Protein AF-A0A9D7D675-F1 (afdb_monomer_lite)

pLDDT: mean 83.39, std 12.13, range [40.56, 95.25]

Structure (mmCIF, N/CA/C/O backbone):
data_AF-A0A9D7D675-F1
#
_entry.id   AF-A0A9D7D675-F1
#
loop_
_atom_site.group_PDB
_atom_site.id
_atom_site.type_symbol
_atom_site.label_atom_id
_atom_site.label_alt_id
_atom_site.label_comp_id
_atom_site.label_asym_id
_atom_site.label_entity_id
_atom_site.label_seq_id
_atom_site.pdbx_PDB_ins_code
_atom_site.Cartn_x
_atom_site.Cartn_y
_atom_site.Cartn_z
_atom_site.occupancy
_atom_site.B_iso_or_equiv
_atom_site.auth_seq_id
_atom_site.auth_comp_id
_atom_site.auth_asym_id
_atom_site.auth_atom_id
_atom_site.pdbx_PDB_model_num
ATOM 1 N N . MET A 1 1 ? -13.784 4.525 8.122 1.00 47.34 1 MET A N 1
ATOM 2 C CA . MET A 1 1 ? -12.833 4.127 7.061 1.00 47.34 1 MET A CA 1
ATOM 3 C C . MET A 1 1 ? -12.988 5.141 5.938 1.00 47.34 1 MET A C 1
ATOM 5 O O . MET A 1 1 ? -14.122 5.458 5.618 1.00 47.34 1 MET A O 1
ATOM 9 N N . ASN A 1 2 ? -11.917 5.749 5.424 1.00 40.56 2 ASN A N 1
ATOM 10 C CA . ASN A 1 2 ? -12.053 6.676 4.296 1.00 40.56 2 ASN A CA 1
ATOM 11 C C . ASN A 1 2 ? -12.348 5.845 3.039 1.00 40.56 2 ASN A C 1
ATOM 13 O O . ASN A 1 2 ? -11.460 5.149 2.549 1.00 40.56 2 ASN A O 1
ATOM 17 N N . GLU A 1 3 ? -13.587 5.908 2.558 1.00 42.75 3 GLU A N 1
ATOM 18 C CA . GLU A 1 3 ? -14.140 5.234 1.372 1.00 42.75 3 GLU A CA 1
ATOM 19 C C . GLU A 1 3 ? -13.530 5.754 0.054 1.00 42.75 3 GLU A C 1
ATOM 21 O O . GLU A 1 3 ? -14.228 6.024 -0.916 1.00 42.75 3 GLU A O 1
ATOM 26 N N . ARG A 1 4 ? -12.214 5.983 0.007 1.00 55.84 4 ARG A N 1
ATOM 27 C CA . ARG A 1 4 ? -11.511 6.491 -1.186 1.00 55.84 4 ARG A CA 1
ATOM 28 C C . ARG A 1 4 ? -10.241 5.715 -1.523 1.00 55.84 4 ARG A C 1
ATOM 30 O O . ARG A 1 4 ? -9.686 5.906 -2.603 1.00 55.84 4 ARG A O 1
ATOM 37 N N . THR A 1 5 ? -9.784 4.843 -0.623 1.00 65.38 5 THR A N 1
ATOM 38 C CA . THR A 1 5 ? -8.521 4.110 -0.758 1.00 65.38 5 THR A CA 1
ATOM 39 C C . THR A 1 5 ? -8.713 2.660 -0.323 1.00 65.38 5 THR A C 1
ATOM 41 O O . THR A 1 5 ? -9.024 2.410 0.836 1.00 65.38 5 THR A O 1
ATOM 44 N N . LEU A 1 6 ? -8.497 1.705 -1.231 1.00 75.69 6 LEU A N 1
ATOM 45 C CA . LEU A 1 6 ? -8.557 0.270 -0.923 1.00 75.69 6 LEU A CA 1
ATOM 46 C C . LEU A 1 6 ? -7.323 -0.217 -0.166 1.00 75.69 6 LEU A C 1
ATOM 48 O O . LEU A 1 6 ? -6.202 0.025 -0.619 1.00 75.69 6 LEU A O 1
ATOM 52 N N . TYR A 1 7 ? -7.532 -0.963 0.916 1.00 83.44 7 TYR A N 1
ATOM 53 C CA . TYR A 1 7 ? -6.487 -1.633 1.689 1.00 83.44 7 TYR A CA 1
ATOM 54 C C . TYR A 1 7 ? -6.686 -3.153 1.638 1.00 83.44 7 TYR A C 1
ATOM 56 O O . TYR A 1 7 ? -7.819 -3.622 1.587 1.00 83.44 7 TYR A O 1
ATOM 64 N N . ALA A 1 8 ? -5.591 -3.909 1.694 1.00 87.56 8 ALA A N 1
ATOM 65 C CA . ALA A 1 8 ? -5.616 -5.365 1.818 1.00 87.56 8 ALA A CA 1
ATOM 66 C C . ALA A 1 8 ? -5.350 -5.794 3.269 1.00 87.56 8 ALA A C 1
ATOM 68 O O . ALA A 1 8 ? -4.536 -5.144 3.930 1.00 87.56 8 ALA A O 1
ATOM 69 N N . PRO A 1 9 ? -5.985 -6.863 3.776 1.00 87.31 9 PRO A N 1
ATOM 70 C CA . PRO A 1 9 ? -5.642 -7.420 5.083 1.00 87.31 9 PRO A CA 1
ATOM 71 C C . PRO A 1 9 ? -4.181 -7.900 5.108 1.00 87.31 9 PRO A C 1
ATOM 73 O O . PRO A 1 9 ? -3.641 -8.298 4.076 1.00 87.31 9 PRO A O 1
ATOM 76 N N . LEU A 1 10 ? -3.531 -7.869 6.278 1.00 85.12 10 LEU A N 1
ATOM 77 C CA . LEU A 1 10 ? -2.151 -8.367 6.428 1.00 85.12 10 LEU A CA 1
ATOM 78 C C . LEU A 1 10 ? -2.050 -9.904 6.448 1.00 85.12 10 LEU A C 1
ATOM 80 O O . LEU A 1 10 ? -0.938 -10.425 6.433 1.00 85.12 10 LEU A O 1
ATOM 84 N N . GLY A 1 11 ? -3.179 -10.620 6.465 1.00 74.12 11 GLY A N 1
ATOM 85 C CA . GLY A 1 11 ? -3.219 -12.087 6.443 1.00 74.12 11 GLY A CA 1
ATOM 86 C C . GLY A 1 11 ? -2.852 -12.755 7.773 1.00 74.12 11 GLY A C 1
ATOM 87 O O . GLY A 1 11 ? -2.747 -13.976 7.824 1.00 74.12 11 GLY A O 1
ATOM 88 N N . ASP A 1 12 ? -2.659 -11.973 8.835 1.00 78.62 12 ASP A N 1
ATOM 89 C CA . ASP A 1 12 ? -2.590 -12.459 10.211 1.00 78.62 12 ASP A CA 1
ATOM 90 C C . ASP A 1 12 ? -3.981 -12.386 10.873 1.00 78.62 12 ASP A C 1
ATOM 92 O O . ASP A 1 12 ? -4.914 -11.799 10.325 1.00 78.62 12 ASP A O 1
ATOM 96 N N . ASP A 1 13 ? -4.126 -12.948 12.076 1.00 77.25 13 ASP A N 1
ATOM 97 C CA . ASP A 1 13 ? -5.372 -12.862 12.860 1.00 77.25 13 ASP A CA 1
ATOM 98 C C . ASP A 1 13 ? -5.670 -11.435 13.371 1.00 77.25 13 ASP A C 1
ATOM 100 O O . ASP A 1 13 ? -6.600 -11.220 14.151 1.00 77.25 13 ASP A O 1
ATOM 104 N N . SER A 1 14 ? -4.874 -10.433 12.975 1.00 76.00 14 SER A N 1
ATOM 105 C CA . SER A 1 14 ? -5.094 -9.051 13.376 1.00 76.00 14 SER A CA 1
ATOM 106 C C . SER A 1 14 ? -5.980 -8.331 12.357 1.00 76.00 14 SER A C 1
ATOM 108 O O . SER A 1 14 ? -5.829 -8.515 11.149 1.00 76.00 14 SER A O 1
ATOM 110 N N . PRO A 1 15 ? -6.869 -7.424 12.796 1.00 82.81 15 PRO A N 1
ATOM 111 C CA . PRO A 1 15 ? -7.711 -6.651 11.892 1.00 82.81 15 PRO A CA 1
ATOM 112 C C . PRO A 1 15 ? -6.916 -5.536 11.192 1.00 82.81 15 PRO A C 1
ATOM 114 O O . PRO A 1 15 ? -7.455 -4.467 10.933 1.00 82.81 15 PRO A O 1
ATOM 117 N N . ARG A 1 16 ? -5.622 -5.726 10.915 1.00 89.00 16 ARG A N 1
ATOM 118 C CA . ARG A 1 16 ? -4.782 -4.717 10.275 1.00 89.00 16 ARG A CA 1
ATOM 119 C C . ARG A 1 16 ? -4.920 -4.790 8.766 1.00 89.00 16 ARG A C 1
ATOM 121 O O . ARG A 1 16 ? -4.953 -5.866 8.169 1.00 89.00 16 ARG A O 1
ATOM 128 N N . TYR A 1 17 ? -4.885 -3.619 8.144 1.00 90.31 17 TYR A N 1
ATOM 129 C CA . TYR A 1 17 ? -4.941 -3.485 6.695 1.00 90.31 17 TYR A CA 1
ATOM 130 C C . TYR A 1 17 ? -3.798 -2.614 6.178 1.00 90.31 17 TYR A C 1
ATOM 132 O O . TYR A 1 17 ? -3.385 -1.656 6.836 1.00 90.31 17 TYR A O 1
ATOM 140 N N . ARG A 1 18 ? -3.291 -2.925 4.981 1.00 91.50 18 ARG A N 1
ATOM 141 C CA . ARG A 1 18 ? -2.148 -2.262 4.347 1.00 91.50 18 ARG A CA 1
ATOM 142 C C . ARG A 1 18 ? -2.441 -1.796 2.928 1.00 91.50 18 ARG A C 1
ATOM 144 O O . ARG A 1 18 ? -3.127 -2.453 2.146 1.00 91.50 18 ARG A O 1
ATOM 151 N N . ARG A 1 19 ? -1.826 -0.671 2.579 1.00 91.12 19 ARG A N 1
ATOM 152 C CA . ARG A 1 19 ? -1.711 -0.146 1.219 1.00 91.12 19 ARG A CA 1
ATOM 153 C C . ARG A 1 19 ? -0.276 0.294 0.975 1.00 91.12 19 ARG A C 1
ATOM 155 O O . ARG A 1 19 ? 0.261 1.063 1.766 1.00 91.12 19 ARG A O 1
ATOM 162 N N . VAL A 1 20 ? 0.299 -0.122 -0.146 1.00 91.19 20 VAL A N 1
ATOM 163 C CA . VAL A 1 20 ? 1.579 0.394 -0.643 1.00 91.19 20 VAL A CA 1
ATOM 164 C C . VAL A 1 20 ? 1.333 1.326 -1.835 1.00 91.19 20 VAL A C 1
ATOM 166 O O . VAL A 1 20 ? 0.555 1.002 -2.739 1.00 91.19 20 VAL A O 1
ATOM 169 N N . ILE A 1 21 ? 1.942 2.514 -1.818 1.00 89.88 21 ILE A N 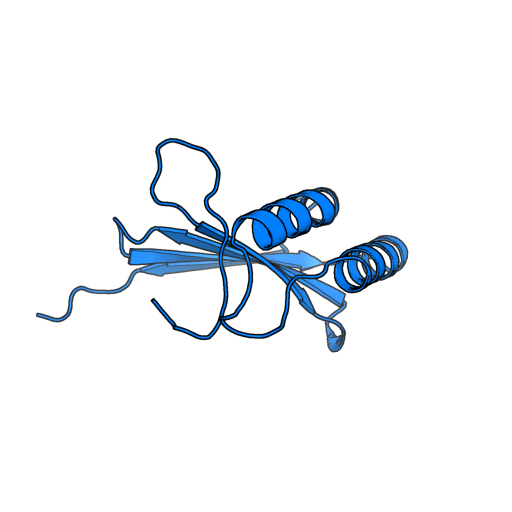1
ATOM 170 C CA . ILE A 1 21 ? 1.781 3.563 -2.836 1.00 89.88 21 ILE A CA 1
ATOM 171 C C . ILE A 1 21 ? 3.156 4.039 -3.297 1.00 89.88 21 ILE A C 1
ATOM 173 O O . ILE A 1 21 ? 3.962 4.464 -2.478 1.00 89.88 21 ILE A O 1
ATOM 177 N N . VAL A 1 22 ? 3.389 4.043 -4.608 1.00 89.44 22 VAL A N 1
ATOM 178 C CA . VAL A 1 22 ? 4.559 4.682 -5.224 1.00 89.44 22 VAL A CA 1
ATOM 179 C C . VAL A 1 22 ? 4.183 6.116 -5.603 1.00 89.44 22 VAL A C 1
ATOM 181 O O . VAL A 1 22 ? 3.195 6.335 -6.305 1.00 89.44 22 VAL A O 1
ATOM 184 N N . LEU A 1 23 ? 4.939 7.101 -5.118 1.00 87.06 23 LEU A N 1
ATOM 185 C CA . LEU A 1 23 ? 4.730 8.520 -5.404 1.00 87.06 23 LEU A CA 1
ATOM 186 C C . LEU A 1 23 ? 5.765 9.001 -6.424 1.00 87.06 23 LEU A C 1
ATOM 188 O O . LEU A 1 23 ? 6.949 9.131 -6.106 1.00 87.06 23 LEU A O 1
ATOM 192 N N . GLY A 1 24 ? 5.293 9.286 -7.642 1.00 82.19 24 GLY A N 1
ATOM 193 C CA . GLY A 1 24 ? 6.133 9.611 -8.797 1.00 82.19 24 GLY A CA 1
ATOM 194 C C . GLY A 1 24 ? 7.034 10.832 -8.603 1.00 82.19 24 GLY A C 1
ATOM 195 O O . GLY A 1 24 ? 8.244 10.746 -8.787 1.00 82.19 24 GLY A O 1
ATOM 196 N N . GLU A 1 25 ? 6.453 11.953 -8.177 1.00 80.38 25 GLU A N 1
ATOM 197 C CA . GLU A 1 25 ? 7.157 13.240 -8.050 1.00 80.38 25 GLU A CA 1
ATOM 198 C C . GLU A 1 25 ? 8.279 13.212 -7.006 1.00 80.38 25 GLU A C 1
ATOM 200 O O . GLU A 1 25 ? 9.319 13.839 -7.181 1.00 80.38 25 GLU A O 1
ATOM 205 N N . ALA A 1 26 ? 8.079 12.460 -5.923 1.00 83.25 26 ALA A N 1
ATOM 206 C CA . ALA A 1 26 ? 9.010 12.408 -4.803 1.00 83.25 26 ALA A CA 1
ATOM 207 C C . ALA A 1 26 ? 9.966 11.204 -4.857 1.00 83.25 26 ALA A C 1
ATOM 209 O O . ALA A 1 26 ? 10.869 11.134 -4.026 1.00 83.25 26 ALA A O 1
ATOM 210 N N . ARG A 1 27 ? 9.783 10.266 -5.804 1.00 90.88 27 ARG A N 1
ATOM 211 C CA . ARG A 1 27 ? 10.520 8.986 -5.884 1.00 90.88 27 ARG A CA 1
ATOM 212 C C . ARG A 1 27 ? 10.566 8.263 -4.537 1.00 90.88 27 ARG A C 1
ATOM 214 O O . ARG A 1 27 ? 11.616 7.852 -4.047 1.00 90.88 27 ARG A O 1
ATOM 221 N N . VAL A 1 28 ? 9.403 8.154 -3.908 1.00 92.00 28 VAL A N 1
ATOM 222 C CA . VAL A 1 28 ? 9.242 7.473 -2.621 1.00 92.00 28 VAL A CA 1
ATOM 223 C C . VAL A 1 28 ? 8.130 6.449 -2.702 1.00 92.00 28 VAL A C 1
ATOM 225 O O . VAL A 1 28 ? 7.212 6.562 -3.517 1.00 92.00 28 VAL A O 1
ATOM 228 N N . MET A 1 29 ? 8.191 5.486 -1.798 1.00 93.38 29 MET A N 1
ATOM 229 C CA . MET A 1 29 ? 7.123 4.546 -1.534 1.00 93.38 29 MET A CA 1
ATOM 230 C C . MET A 1 29 ? 6.567 4.772 -0.132 1.00 93.38 29 MET A C 1
ATOM 232 O O . MET A 1 29 ? 7.315 4.766 0.843 1.00 93.38 29 MET A O 1
ATOM 236 N N . ASP A 1 30 ? 5.254 4.948 -0.032 1.00 93.44 30 ASP A N 1
ATOM 237 C CA . ASP A 1 30 ? 4.543 5.014 1.239 1.00 93.44 30 ASP A CA 1
ATOM 238 C C . ASP A 1 30 ? 3.875 3.666 1.532 1.00 93.44 30 ASP A C 1
ATOM 240 O O . ASP A 1 30 ? 3.088 3.155 0.732 1.00 93.44 30 ASP A O 1
ATOM 244 N N . VAL A 1 31 ? 4.149 3.120 2.714 1.00 93.38 31 VAL A N 1
ATOM 245 C CA . VAL A 1 31 ? 3.429 1.985 3.295 1.00 93.38 31 VAL A CA 1
ATOM 246 C C . VAL A 1 31 ? 2.464 2.531 4.340 1.00 93.38 31 VAL A C 1
ATOM 248 O O . VAL A 1 31 ? 2.869 3.070 5.372 1.00 93.38 31 VAL A O 1
ATOM 251 N N . LEU A 1 32 ? 1.170 2.415 4.057 1.00 92.44 32 LEU A N 1
ATOM 252 C CA . LEU A 1 32 ? 0.086 2.828 4.941 1.00 92.44 32 LEU A CA 1
ATOM 253 C C . LEU A 1 32 ? -0.465 1.594 5.644 1.00 92.44 32 LEU A C 1
ATOM 255 O O . LEU A 1 32 ? -0.865 0.646 4.972 1.00 92.44 32 LEU A O 1
ATOM 259 N N . THR A 1 33 ? -0.512 1.611 6.972 1.00 92.19 33 THR A N 1
ATOM 260 C CA . THR A 1 33 ? -1.129 0.557 7.785 1.00 92.19 33 THR A CA 1
ATOM 261 C C . THR A 1 33 ? -2.206 1.169 8.671 1.00 92.19 33 THR A C 1
ATOM 263 O O . THR A 1 33 ? -1.973 2.210 9.282 1.00 92.19 33 THR A O 1
ATOM 266 N N . ILE A 1 34 ? -3.374 0.538 8.733 1.00 89.62 34 ILE A N 1
ATOM 267 C CA . ILE A 1 34 ? -4.463 0.912 9.635 1.00 89.62 34 ILE A CA 1
ATOM 268 C C . ILE A 1 34 ? -4.819 -0.270 10.530 1.00 89.62 34 ILE A C 1
ATOM 270 O O . ILE A 1 34 ? -4.941 -1.398 10.053 1.00 89.62 34 ILE A O 1
ATOM 274 N N . ASP A 1 35 ? -4.998 0.014 11.814 1.00 89.94 35 ASP A N 1
ATOM 275 C CA . ASP A 1 35 ? -5.593 -0.877 12.796 1.00 89.94 35 ASP A CA 1
ATOM 276 C C . ASP A 1 35 ? -6.919 -0.255 13.277 1.00 89.94 35 ASP A C 1
ATOM 278 O O . ASP A 1 35 ? -6.920 0.681 14.081 1.00 89.94 35 ASP A O 1
ATOM 282 N N . PRO A 1 36 ? -8.069 -0.737 12.783 1.00 85.81 36 PRO A N 1
ATOM 283 C CA . PRO A 1 36 ? -9.372 -0.227 13.173 1.00 85.81 36 PRO A CA 1
ATOM 284 C C . PRO A 1 36 ? -9.737 -0.589 14.616 1.00 85.81 36 PRO A C 1
ATOM 286 O O . PRO A 1 36 ? -10.609 0.069 15.174 1.00 85.81 36 PRO A O 1
ATOM 289 N N . SER A 1 37 ? -9.097 -1.593 15.229 1.00 87.00 37 SER A N 1
ATOM 290 C CA . SER A 1 37 ? -9.387 -1.971 16.617 1.00 87.00 37 SER A CA 1
ATO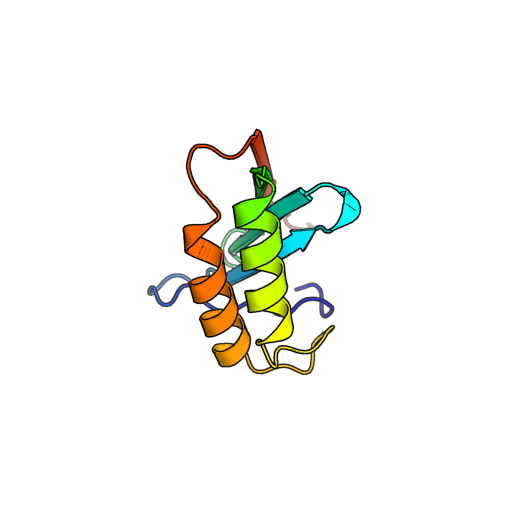M 291 C C . SER A 1 37 ? -8.843 -0.952 17.618 1.00 87.00 37 SER A C 1
ATOM 293 O O . SER A 1 37 ? -9.460 -0.706 18.651 1.00 87.00 37 SER A O 1
ATOM 295 N N . THR A 1 38 ? -7.718 -0.315 17.284 1.00 87.06 38 THR A N 1
ATOM 296 C CA . THR A 1 38 ? -7.060 0.703 18.116 1.00 87.06 38 THR A CA 1
ATOM 297 C C . THR A 1 38 ? -7.232 2.125 17.583 1.00 87.06 38 THR A C 1
ATOM 299 O O . THR A 1 38 ? -6.867 3.088 18.256 1.00 87.06 38 THR A O 1
ATOM 302 N N . GLY A 1 39 ? -7.759 2.275 16.364 1.00 87.19 39 GLY A N 1
ATOM 303 C CA . GLY A 1 39 ? -7.795 3.549 15.648 1.00 87.19 39 GLY A CA 1
ATOM 304 C C . GLY A 1 39 ? -6.409 4.037 15.217 1.00 87.19 39 GLY A C 1
ATOM 305 O O . GLY A 1 39 ? -6.265 5.213 14.877 1.00 87.19 39 GLY A O 1
ATOM 306 N N . GLU A 1 40 ? -5.386 3.176 15.256 1.00 90.50 40 GLU A N 1
ATOM 307 C CA . GLU A 1 40 ? -4.025 3.527 14.867 1.00 90.50 40 GLU A CA 1
ATOM 308 C C . GLU A 1 40 ? -3.882 3.559 13.345 1.00 90.50 40 GLU A C 1
ATOM 310 O O . GLU A 1 40 ? -4.255 2.633 12.622 1.00 90.50 40 GLU A O 1
ATOM 315 N N . PHE A 1 41 ? -3.282 4.634 12.855 1.00 91.25 41 PHE A N 1
ATOM 316 C CA . PHE A 1 41 ? -2.836 4.774 11.486 1.00 91.25 41 PHE A CA 1
ATOM 317 C C . PHE A 1 41 ? -1.331 5.035 11.468 1.00 91.25 41 PHE A C 1
ATOM 319 O O . PHE A 1 41 ? -0.809 5.913 12.162 1.00 91.25 41 PHE A O 1
ATOM 326 N N . ARG A 1 42 ? -0.628 4.289 10.618 1.00 93.62 42 ARG A N 1
ATOM 327 C CA . ARG A 1 42 ? 0.814 4.385 10.418 1.00 93.62 42 ARG A CA 1
ATOM 328 C C . ARG A 1 42 ? 1.131 4.656 8.954 1.00 93.62 42 ARG A C 1
ATOM 330 O O . ARG A 1 42 ? 0.648 3.950 8.072 1.00 93.62 42 ARG A O 1
ATOM 337 N N . ARG A 1 43 ? 1.992 5.643 8.699 1.00 93.69 43 ARG A N 1
ATOM 338 C CA . ARG A 1 43 ? 2.620 5.886 7.391 1.00 93.69 43 ARG A CA 1
ATOM 339 C C . ARG A 1 43 ? 4.129 5.766 7.520 1.00 93.69 43 ARG A C 1
ATOM 341 O O . ARG A 1 43 ? 4.736 6.510 8.288 1.00 93.69 43 ARG A O 1
ATOM 348 N N . GLU A 1 44 ? 4.719 4.895 6.717 1.00 95.25 44 GLU A N 1
ATOM 349 C CA . GLU A 1 44 ? 6.166 4.723 6.591 1.00 95.25 44 GLU A CA 1
ATOM 350 C C . GLU A 1 44 ? 6.593 5.097 5.175 1.00 95.25 44 GLU A C 1
ATOM 352 O O . GLU A 1 44 ? 6.017 4.598 4.213 1.00 95.25 44 GLU A O 1
ATOM 357 N N . ARG A 1 45 ? 7.569 5.999 5.053 1.00 94.69 45 ARG A N 1
ATOM 358 C CA . ARG A 1 45 ? 8.054 6.511 3.768 1.00 94.69 45 ARG A CA 1
ATOM 359 C C . ARG A 1 45 ? 9.462 6.020 3.478 1.00 94.69 45 ARG A C 1
ATOM 361 O O . ARG A 1 45 ? 10.392 6.330 4.225 1.00 94.69 45 ARG A O 1
ATOM 368 N N . TYR A 1 46 ? 9.620 5.355 2.344 1.00 94.31 46 TYR A N 1
ATOM 369 C CA . TYR A 1 46 ? 10.875 4.790 1.869 1.00 94.31 46 TYR A CA 1
ATOM 370 C C . TYR A 1 46 ? 11.352 5.549 0.628 1.00 94.31 46 TYR A C 1
ATOM 372 O O . TYR A 1 46 ? 10.576 5.718 -0.313 1.00 94.31 46 TYR A O 1
ATOM 380 N N . PRO A 1 47 ? 12.594 6.053 0.604 1.00 92.56 47 PRO A N 1
ATOM 381 C CA . PRO A 1 47 ? 13.187 6.576 -0.620 1.00 92.56 47 PRO A CA 1
ATOM 382 C C . PRO A 1 47 ? 13.407 5.438 -1.618 1.00 92.56 47 PRO A C 1
ATOM 384 O O . PRO A 1 47 ? 13.837 4.357 -1.229 1.00 92.56 47 PRO A O 1
ATOM 387 N N . LEU A 1 48 ? 13.172 5.701 -2.898 1.00 91.44 48 LEU A N 1
ATOM 388 C CA . LEU A 1 48 ? 13.522 4.782 -3.973 1.00 91.44 48 LEU A CA 1
ATOM 389 C C . LEU A 1 48 ? 14.716 5.350 -4.738 1.00 91.44 48 LEU A C 1
ATOM 391 O O . LEU A 1 48 ? 14.753 6.542 -5.060 1.00 91.44 48 LEU A O 1
ATOM 395 N N . ASN A 1 49 ? 15.704 4.504 -5.026 1.00 91.56 49 ASN A N 1
ATOM 396 C CA . ASN A 1 49 ? 16.694 4.839 -6.047 1.00 91.56 49 ASN A CA 1
ATOM 397 C C . ASN A 1 49 ? 16.042 4.743 -7.442 1.00 91.56 49 ASN A C 1
ATOM 399 O O . ASN A 1 49 ? 14.878 4.371 -7.579 1.00 91.56 49 ASN A O 1
ATOM 403 N N . GLU A 1 50 ? 16.772 5.114 -8.489 1.00 91.44 50 GLU A N 1
ATOM 404 C CA . GLU A 1 50 ? 16.227 5.142 -9.850 1.00 91.44 50 GLU A CA 1
ATOM 405 C C . GLU A 1 50 ? 15.773 3.765 -10.357 1.00 91.44 50 GLU A C 1
ATOM 407 O O . GLU A 1 50 ? 14.690 3.658 -10.932 1.00 91.44 50 GLU A O 1
ATOM 412 N N . ALA A 1 51 ? 16.558 2.716 -10.093 1.00 91.88 51 ALA A N 1
ATOM 413 C CA . ALA A 1 51 ? 16.245 1.353 -10.518 1.00 91.88 51 ALA A CA 1
ATOM 414 C C . ALA A 1 51 ? 15.000 0.810 -9.799 1.00 91.88 51 ALA A C 1
ATOM 416 O O . ALA A 1 51 ? 14.070 0.329 -10.447 1.00 91.88 51 ALA A O 1
ATOM 417 N N . ASP A 1 52 ? 14.943 0.967 -8.476 1.00 93.06 52 ASP A N 1
ATOM 418 C CA . ASP A 1 52 ? 13.804 0.548 -7.657 1.00 93.06 52 ASP A CA 1
ATOM 419 C C . ASP A 1 52 ? 12.550 1.350 -8.004 1.00 93.06 52 ASP A C 1
ATOM 421 O O . ASP A 1 52 ? 11.450 0.808 -8.041 1.00 93.06 52 ASP A O 1
ATOM 425 N N . PHE A 1 53 ? 12.698 2.639 -8.317 1.00 92.75 53 PHE A N 1
ATOM 426 C CA . PHE A 1 53 ? 11.586 3.471 -8.760 1.00 92.75 53 PHE A CA 1
ATOM 427 C C . PHE A 1 53 ? 11.014 3.002 -10.101 1.00 92.75 53 PHE A C 1
ATOM 429 O O . PHE A 1 53 ? 9.793 2.921 -10.247 1.00 92.75 53 PHE A O 1
ATOM 436 N N . ALA A 1 54 ? 11.864 2.674 -11.075 1.00 92.56 54 ALA A N 1
ATOM 437 C CA . ALA A 1 54 ? 11.415 2.137 -12.356 1.00 92.56 54 ALA A CA 1
ATOM 438 C C . ALA A 1 54 ? 10.697 0.788 -12.175 1.00 92.56 54 ALA A C 1
ATOM 440 O O . ALA A 1 54 ? 9.579 0.616 -12.664 1.00 92.56 54 ALA A O 1
ATOM 441 N N . ALA A 1 55 ? 11.288 -0.127 -11.403 1.00 92.88 55 ALA A N 1
ATOM 442 C CA . ALA A 1 55 ? 10.710 -1.439 -11.121 1.00 92.88 55 ALA A CA 1
ATOM 443 C C . ALA A 1 55 ? 9.373 -1.342 -10.363 1.00 92.88 55 ALA A C 1
ATOM 445 O O . ALA A 1 55 ? 8.403 -2.011 -10.719 1.00 92.88 55 ALA A O 1
ATOM 446 N N . ALA A 1 56 ? 9.279 -0.456 -9.368 1.00 91.25 56 ALA A N 1
ATOM 447 C CA . ALA A 1 56 ? 8.053 -0.239 -8.609 1.00 91.25 56 ALA A CA 1
ATOM 448 C C . ALA A 1 56 ? 6.929 0.357 -9.475 1.00 91.25 56 ALA A C 1
ATOM 450 O O . ALA A 1 56 ? 5.772 -0.036 -9.334 1.00 91.25 56 ALA A O 1
ATOM 451 N N . ASN A 1 57 ? 7.242 1.270 -10.403 1.00 90.12 57 ASN A N 1
ATOM 452 C CA . ASN A 1 57 ? 6.246 1.780 -11.351 1.00 90.12 57 ASN A CA 1
ATOM 453 C C . ASN A 1 57 ? 5.777 0.705 -12.334 1.00 90.12 57 ASN A C 1
ATOM 455 O O . ASN A 1 57 ? 4.584 0.656 -12.628 1.00 90.12 57 ASN A O 1
ATOM 459 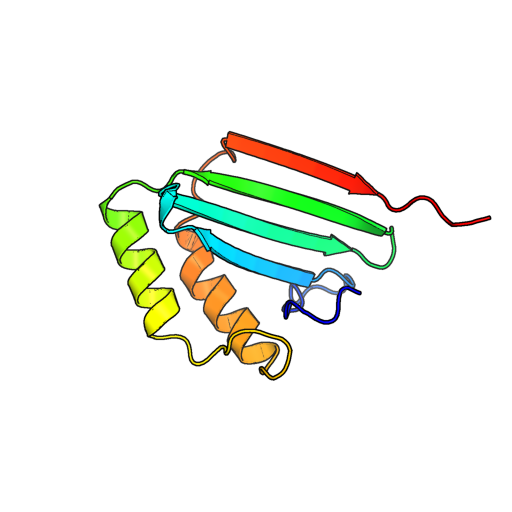N N . GLN A 1 58 ? 6.675 -0.169 -12.798 1.00 89.75 58 GLN A N 1
ATOM 460 C CA . GLN A 1 58 ? 6.291 -1.301 -13.641 1.00 89.75 58 GLN A CA 1
ATOM 461 C C . GLN A 1 58 ? 5.326 -2.234 -12.895 1.00 89.75 58 GLN A C 1
ATOM 463 O O . GLN A 1 58 ? 4.249 -2.527 -13.402 1.00 89.75 58 GLN A O 1
ATOM 468 N N . ALA A 1 59 ? 5.629 -2.586 -11.641 1.00 89.06 59 ALA A N 1
ATOM 469 C CA . ALA A 1 59 ? 4.739 -3.397 -10.806 1.00 89.06 59 ALA A CA 1
ATOM 470 C C . ALA A 1 59 ? 3.366 -2.736 -10.561 1.00 89.06 59 ALA A C 1
ATOM 472 O O . ALA A 1 59 ? 2.348 -3.421 -10.452 1.00 89.06 59 ALA A O 1
ATOM 473 N N . VAL A 1 60 ? 3.309 -1.399 -10.480 1.00 86.75 60 VAL A N 1
ATOM 474 C CA . VAL A 1 60 ? 2.038 -0.659 -10.415 1.00 86.75 60 VAL A CA 1
ATOM 475 C C . VAL A 1 60 ? 1.280 -0.733 -11.742 1.00 86.75 60 VAL A C 1
ATOM 477 O O . VAL A 1 60 ? 0.064 -0.911 -11.710 1.00 86.75 60 VAL A O 1
ATOM 480 N N . ALA A 1 61 ? 1.967 -0.599 -12.878 1.00 85.81 61 ALA A N 1
ATOM 481 C CA . ALA A 1 61 ? 1.363 -0.659 -14.209 1.00 85.81 61 ALA A CA 1
ATOM 482 C C . ALA A 1 61 ? 0.815 -2.056 -14.548 1.00 85.81 61 ALA A C 1
ATOM 484 O O . ALA A 1 61 ? -0.250 -2.157 -15.152 1.00 85.81 61 ALA A O 1
ATOM 485 N N . ASP A 1 62 ? 1.498 -3.112 -14.104 1.00 85.50 62 ASP A N 1
ATOM 486 C CA . ASP A 1 62 ? 1.085 -4.509 -14.299 1.00 85.50 62 ASP A CA 1
ATOM 487 C C . ASP A 1 62 ? -0.087 -4.916 -13.386 1.00 85.50 62 ASP A C 1
ATOM 489 O O . ASP A 1 62 ? -0.740 -5.939 -13.597 1.00 85.50 62 ASP A O 1
ATOM 493 N N . SER A 1 63 ? -0.375 -4.120 -12.354 1.00 78.38 63 SER A N 1
ATOM 494 C CA 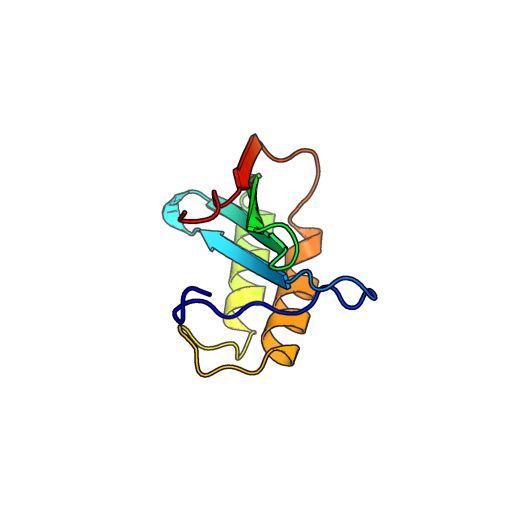. SER A 1 63 ? -1.459 -4.373 -11.411 1.00 78.38 63 SER A CA 1
ATOM 495 C C . SER A 1 63 ? -2.802 -3.869 -11.958 1.00 78.38 63 SER A C 1
ATOM 497 O O . SER A 1 63 ? -2.984 -2.670 -12.171 1.00 78.38 63 SER A O 1
ATOM 499 N N . SER A 1 64 ? -3.804 -4.751 -12.016 1.00 71.44 64 SER A N 1
ATOM 500 C CA . SER A 1 64 ? -5.209 -4.428 -12.332 1.00 71.44 64 SER A CA 1
ATOM 501 C C . SER A 1 64 ? -5.930 -3.592 -11.266 1.00 71.44 64 SER A C 1
ATOM 503 O O . SER A 1 64 ? -7.072 -3.185 -11.480 1.00 71.44 64 SER A O 1
ATOM 505 N N . VAL A 1 65 ? -5.298 -3.325 -10.114 1.00 74.19 65 VAL A N 1
ATOM 506 C CA . VAL A 1 65 ? -5.901 -2.572 -9.004 1.00 74.19 65 VAL A CA 1
ATOM 507 C C . VAL A 1 65 ? -6.252 -1.154 -9.457 1.00 74.19 65 VAL A C 1
ATOM 509 O O . VAL A 1 65 ? -5.380 -0.286 -9.569 1.00 74.19 65 VAL A O 1
ATOM 512 N N . GLY A 1 66 ? -7.547 -0.907 -9.656 1.00 60.22 66 GLY A N 1
ATOM 513 C CA . GLY A 1 66 ? -8.087 0.400 -10.013 1.00 60.22 66 GLY A CA 1
ATOM 514 C C . GLY A 1 66 ? -7.763 1.510 -9.001 1.00 60.22 66 GLY A C 1
ATOM 515 O O . GLY A 1 66 ? -7.328 1.289 -7.863 1.00 60.22 66 GLY A O 1
ATOM 516 N N . ARG A 1 67 ? -7.985 2.760 -9.423 1.00 56.66 67 ARG A N 1
ATOM 517 C CA . ARG A 1 67 ? -8.001 3.919 -8.516 1.00 56.66 67 ARG A CA 1
ATOM 518 C C . ARG A 1 67 ? -9.375 3.976 -7.834 1.00 56.66 67 ARG A C 1
ATOM 520 O O . ARG A 1 67 ? -10.377 3.859 -8.522 1.00 56.66 67 ARG A O 1
ATOM 527 N N . GLY A 1 68 ? -9.430 4.212 -6.522 1.00 57.94 68 GLY A N 1
ATOM 528 C CA . GLY A 1 68 ? -10.697 4.338 -5.782 1.00 57.94 68 GLY A CA 1
ATOM 529 C C . GLY A 1 68 ? -11.072 3.088 -4.981 1.00 57.94 68 GLY A C 1
ATOM 530 O O . GLY A 1 68 ? -10.175 2.424 -4.461 1.00 57.94 68 GLY A O 1
ATOM 531 N N . CYS A 1 69 ? -12.380 2.828 -4.849 1.00 61.06 69 CYS A N 1
ATOM 532 C CA . CYS A 1 69 ? -12.980 1.772 -4.015 1.00 61.06 69 CYS A CA 1
ATOM 533 C C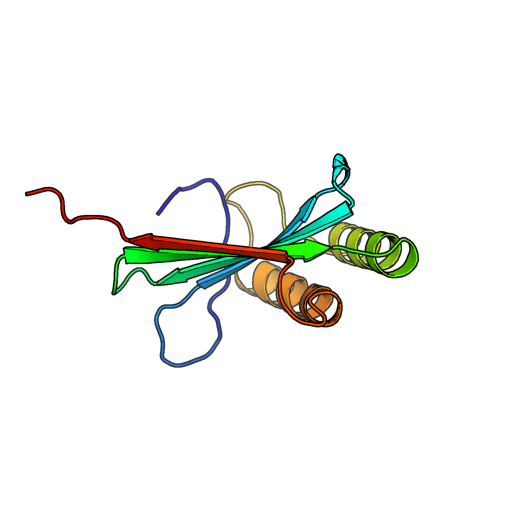 . CYS A 1 69 ? -13.425 0.517 -4.768 1.00 61.06 69 CYS A C 1
ATOM 535 O O . CYS A 1 69 ? -13.750 -0.479 -4.132 1.00 61.06 69 CYS A O 1
ATOM 537 N N . ASP A 1 70 ? -13.405 0.541 -6.096 1.00 58.75 70 ASP A N 1
ATOM 538 C CA . ASP A 1 70 ? -13.958 -0.534 -6.921 1.00 58.75 70 ASP A CA 1
ATOM 539 C C . ASP A 1 70 ? -12.879 -1.551 -7.317 1.00 58.75 70 ASP A C 1
ATOM 541 O O . ASP A 1 70 ? -12.582 -1.748 -8.492 1.00 58.75 70 ASP A O 1
ATOM 545 N N . GLY A 1 71 ? -12.228 -2.166 -6.330 1.00 68.56 71 GLY A N 1
ATOM 546 C CA . GLY A 1 71 ? -11.123 -3.093 -6.571 1.00 68.56 71 GLY A CA 1
ATOM 547 C C . GLY A 1 71 ? -11.077 -4.227 -5.560 1.00 68.56 71 GLY A C 1
ATOM 548 O O . GLY A 1 71 ? -11.417 -4.051 -4.391 1.00 68.56 71 GLY A O 1
ATOM 549 N N . ASP A 1 72 ? -10.638 -5.391 -6.030 1.00 79.75 72 ASP A N 1
ATOM 550 C CA . ASP A 1 72 ? -10.541 -6.604 -5.228 1.00 79.75 72 ASP A CA 1
ATOM 551 C C . ASP A 1 72 ? -9.432 -6.458 -4.159 1.00 79.75 72 ASP A C 1
ATOM 553 O O . ASP A 1 72 ?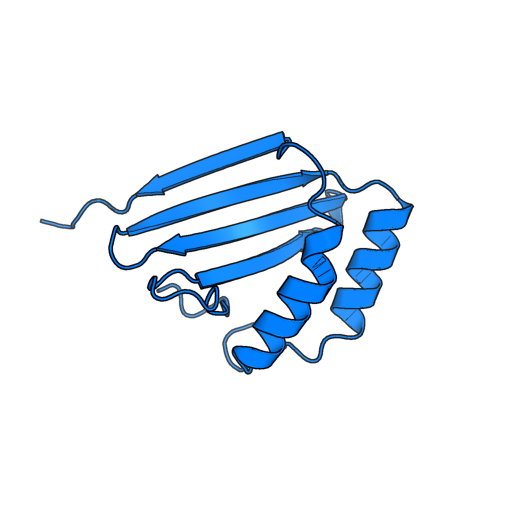 -8.272 -6.192 -4.505 1.00 79.75 72 ASP A O 1
ATOM 557 N N . PRO A 1 73 ? -9.737 -6.629 -2.857 1.00 79.50 73 PRO A N 1
ATOM 558 C CA . PRO A 1 73 ? -8.727 -6.672 -1.802 1.00 79.50 73 PRO A CA 1
ATOM 559 C C . PRO A 1 73 ? -7.598 -7.681 -2.063 1.00 79.50 73 PRO A C 1
ATOM 561 O O . PRO A 1 73 ? -6.462 -7.427 -1.661 1.00 79.50 73 PRO A O 1
ATOM 564 N N . ALA A 1 74 ? -7.871 -8.790 -2.759 1.00 83.75 74 ALA A N 1
ATOM 565 C CA . ALA A 1 74 ? -6.858 -9.763 -3.156 1.00 83.75 74 ALA A CA 1
ATOM 566 C C . ALA A 1 74 ? -5.895 -9.194 -4.211 1.00 83.75 74 ALA A C 1
ATOM 568 O O . ALA A 1 74 ? -4.692 -9.445 -4.148 1.00 83.75 74 ALA A O 1
ATOM 569 N N . ASP A 1 75 ? -6.382 -8.382 -5.150 1.00 84.81 75 ASP A N 1
ATOM 570 C CA . ASP A 1 75 ? -5.532 -7.693 -6.128 1.00 84.81 75 ASP A CA 1
ATOM 571 C C . ASP A 1 75 ? -4.634 -6.665 -5.427 1.00 84.81 75 ASP A C 1
ATOM 573 O O . ASP A 1 75 ? -3.444 -6.545 -5.730 1.00 84.81 75 ASP A O 1
ATOM 577 N N . VAL A 1 76 ? -5.181 -5.953 -4.433 1.00 86.31 76 VAL A N 1
ATOM 578 C CA . VAL A 1 76 ? -4.417 -5.021 -3.589 1.00 86.31 76 VAL A CA 1
ATOM 579 C C . VAL A 1 76 ? -3.342 -5.766 -2.796 1.00 86.31 76 VAL A C 1
ATOM 581 O O . VAL A 1 76 ? -2.224 -5.261 -2.685 1.00 86.31 76 VAL A O 1
ATOM 584 N N . ALA A 1 77 ? -3.650 -6.958 -2.276 1.00 88.38 77 ALA A N 1
ATOM 585 C CA . ALA A 1 77 ? -2.693 -7.799 -1.561 1.00 88.38 77 ALA A CA 1
ATOM 586 C C . ALA A 1 77 ? -1.525 -8.197 -2.473 1.00 88.38 77 ALA A C 1
ATOM 588 O O . ALA A 1 77 ? -0.377 -7.898 -2.147 1.00 88.38 77 ALA A O 1
ATOM 589 N N . ARG A 1 78 ? -1.816 -8.737 -3.665 1.00 88.44 78 ARG A N 1
ATOM 590 C CA . ARG A 1 78 ? -0.786 -9.117 -4.650 1.00 88.44 78 ARG A CA 1
ATOM 591 C C . ARG A 1 78 ? 0.085 -7.933 -5.062 1.00 88.44 78 ARG A C 1
ATOM 593 O O . ARG A 1 78 ? 1.304 -8.056 -5.158 1.00 88.44 78 ARG A O 1
ATOM 600 N N . ARG A 1 79 ? -0.509 -6.749 -5.253 1.00 89.50 79 ARG A N 1
ATOM 601 C CA . ARG A 1 79 ? 0.267 -5.533 -5.538 1.00 89.50 79 ARG A CA 1
ATOM 602 C C . ARG A 1 79 ? 1.155 -5.128 -4.362 1.00 89.50 79 ARG A C 1
ATOM 604 O O . ARG A 1 79 ? 2.304 -4.748 -4.566 1.00 89.50 79 ARG A O 1
ATOM 611 N N . ASN A 1 80 ? 0.634 -5.170 -3.137 1.00 91.56 80 ASN A N 1
ATOM 612 C CA . ASN A 1 80 ? 1.424 -4.863 -1.946 1.00 91.56 80 ASN A CA 1
ATOM 613 C C . ASN A 1 80 ? 2.617 -5.822 -1.819 1.00 91.56 80 ASN A C 1
ATOM 615 O O . ASN A 1 80 ? 3.718 -5.368 -1.514 1.00 91.56 80 ASN A O 1
ATOM 619 N N . GLU A 1 81 ? 2.417 -7.114 -2.078 1.00 90.81 81 GLU A N 1
ATOM 620 C CA . GLU A 1 81 ? 3.479 -8.126 -2.090 1.00 90.81 81 GLU A CA 1
ATOM 621 C C . GLU A 1 81 ? 4.546 -7.803 -3.137 1.00 90.81 81 GLU A C 1
ATOM 623 O O . GLU A 1 81 ? 5.725 -7.749 -2.794 1.00 90.81 81 GLU A O 1
ATOM 628 N N . ALA A 1 82 ? 4.144 -7.479 -4.370 1.00 91.06 82 ALA A N 1
ATOM 629 C CA . ALA A 1 82 ? 5.067 -7.106 -5.443 1.00 91.06 82 ALA A CA 1
ATOM 630 C C . ALA A 1 82 ? 5.897 -5.848 -5.121 1.00 91.06 82 ALA A C 1
ATOM 632 O O . ALA A 1 82 ? 7.031 -5.721 -5.575 1.00 91.06 82 ALA A O 1
ATOM 633 N N . LEU A 1 83 ? 5.350 -4.921 -4.328 1.00 91.19 83 LEU A N 1
ATOM 634 C CA . LEU A 1 83 ? 6.023 -3.673 -3.960 1.00 91.19 83 LEU A CA 1
ATOM 635 C C . LEU A 1 83 ? 6.847 -3.764 -2.666 1.00 91.19 83 LEU A C 1
ATOM 637 O O . LEU A 1 83 ? 7.756 -2.962 -2.458 1.00 91.19 83 LEU A O 1
ATOM 641 N N . THR A 1 84 ? 6.551 -4.724 -1.787 1.00 90.31 84 THR A N 1
ATOM 642 C CA . THR A 1 84 ? 7.211 -4.866 -0.476 1.00 90.31 84 THR A CA 1
ATOM 643 C C . THR A 1 84 ? 8.741 -4.983 -0.571 1.00 90.31 84 THR A C 1
ATOM 645 O O . THR A 1 84 ? 9.415 -4.349 0.242 1.00 90.31 84 THR A O 1
ATOM 648 N N . PRO A 1 85 ? 9.329 -5.691 -1.559 1.00 91.50 85 PRO A N 1
ATOM 649 C CA . PRO A 1 85 ? 10.779 -5.757 -1.726 1.00 91.50 85 PRO A CA 1
ATOM 650 C C . PRO A 1 85 ? 11.471 -4.411 -1.958 1.00 91.50 85 PRO A C 1
ATOM 652 O O . PRO A 1 85 ? 12.675 -4.343 -1.749 1.00 91.50 85 PRO A O 1
ATOM 655 N N . PHE A 1 86 ? 10.760 -3.347 -2.351 1.00 90.12 86 PHE A N 1
ATOM 656 C CA . PHE A 1 86 ? 11.339 -2.005 -2.508 1.00 90.12 86 PHE A CA 1
ATOM 657 C C . PHE A 1 86 ? 11.344 -1.197 -1.197 1.00 90.12 86 PHE A C 1
ATOM 659 O O . PHE A 1 86 ? 11.908 -0.107 -1.135 1.00 90.12 86 PHE A O 1
ATOM 666 N N . ALA A 1 87 ? 10.728 -1.713 -0.127 1.00 86.06 87 ALA A N 1
ATOM 667 C CA . ALA A 1 87 ? 10.676 -1.086 1.196 1.00 86.06 87 ALA A CA 1
ATOM 668 C C . ALA A 1 87 ? 11.920 -1.454 2.023 1.00 86.06 87 ALA A C 1
ATOM 670 O O . ALA A 1 87 ? 11.805 -1.951 3.143 1.00 86.06 87 ALA A O 1
ATOM 671 N N . GLN A 1 88 ? 13.114 -1.290 1.453 1.00 77.50 88 GLN A N 1
ATOM 672 C CA . GLN A 1 88 ? 14.352 -1.737 2.095 1.00 77.50 88 GLN A CA 1
ATOM 673 C C . GLN A 1 88 ? 14.864 -0.713 3.117 1.00 77.50 88 GLN A C 1
ATOM 675 O O . GLN A 1 88 ? 14.883 0.492 2.861 1.00 77.50 88 GLN A O 1
ATOM 680 N N . GLY A 1 89 ? 15.338 -1.214 4.261 1.00 78.19 89 GLY A N 1
ATOM 681 C CA . GLY A 1 89 ? 15.944 -0.412 5.329 1.00 78.19 89 GLY A CA 1
ATOM 682 C C . GLY A 1 89 ? 14.941 0.287 6.254 1.00 78.19 89 GLY A C 1
ATOM 683 O O . GLY A 1 89 ? 13.764 -0.062 6.313 1.00 78.19 89 GLY A O 1
ATOM 684 N N . GLU A 1 90 ? 15.420 1.272 7.017 1.00 81.88 90 GLU A N 1
ATOM 685 C CA . GLU A 1 90 ? 14.558 2.100 7.869 1.00 81.88 90 GLU A CA 1
ATOM 686 C C . GLU A 1 90 ? 13.818 3.155 7.030 1.00 81.88 90 GLU A C 1
ATOM 688 O O . GLU A 1 90 ? 14.435 3.824 6.188 1.00 81.88 90 GLU A O 1
ATOM 693 N N . PRO A 1 91 ? 12.510 3.368 7.259 1.00 89.00 91 PRO A N 1
ATOM 694 C CA . PRO A 1 91 ? 11.792 4.447 6.605 1.00 89.00 91 PRO A CA 1
ATOM 695 C C . PRO A 1 91 ? 12.393 5.797 7.005 1.00 89.00 91 PRO A C 1
ATOM 697 O O . PRO A 1 91 ? 12.624 6.082 8.179 1.00 89.00 91 PRO A O 1
ATOM 700 N N . ARG A 1 92 ? 12.569 6.690 6.027 1.00 88.12 92 ARG A N 1
ATOM 701 C CA . ARG A 1 92 ? 13.050 8.060 6.278 1.00 88.12 92 ARG A CA 1
ATOM 702 C C . ARG A 1 92 ? 12.068 8.888 7.095 1.00 88.12 92 ARG A C 1
ATOM 704 O O . ARG A 1 92 ? 12.459 9.874 7.711 1.00 88.12 92 ARG A O 1
ATOM 711 N N . GLN A 1 93 ? 10.787 8.537 7.050 1.00 88.44 93 GLN A N 1
ATOM 712 C CA . GLN A 1 93 ? 9.753 9.167 7.860 1.00 88.44 93 GLN A CA 1
ATOM 713 C C . GLN A 1 93 ? 8.767 8.107 8.336 1.00 88.44 93 GLN A C 1
ATOM 715 O O . GLN A 1 93 ? 8.250 7.331 7.530 1.00 88.44 93 GLN A O 1
ATOM 720 N N . ARG A 1 94 ? 8.467 8.127 9.635 1.00 92.81 94 ARG A N 1
ATOM 721 C CA . ARG A 1 94 ? 7.433 7.306 10.261 1.00 92.81 94 ARG A CA 1
ATOM 722 C C . ARG A 1 94 ? 6.474 8.225 11.006 1.00 92.81 94 ARG A C 1
ATOM 724 O O . ARG A 1 94 ? 6.868 8.898 11.952 1.00 92.81 94 ARG A O 1
ATOM 731 N N . PHE A 1 95 ? 5.220 8.247 10.570 1.00 92.38 95 PHE A N 1
ATOM 732 C CA . PHE A 1 95 ? 4.144 8.963 11.251 1.00 92.38 95 PHE A CA 1
ATOM 733 C C . PHE A 1 95 ? 3.163 7.952 11.832 1.00 92.38 95 PHE A C 1
ATOM 735 O O . PHE A 1 95 ? 2.666 7.098 11.097 1.00 92.38 95 PHE A O 1
ATOM 742 N N . VAL A 1 96 ? 2.881 8.069 13.129 1.00 91.38 96 VAL A N 1
ATOM 743 C CA . VAL A 1 96 ? 1.907 7.246 13.858 1.00 91.38 96 VAL A CA 1
ATOM 744 C C . VAL A 1 96 ? 0.906 8.175 14.529 1.00 91.38 96 VAL A C 1
ATOM 746 O O . VAL A 1 96 ? 1.292 9.157 15.157 1.00 91.38 96 VAL A O 1
ATOM 749 N N . TRP A 1 97 ? -0.375 7.900 14.326 1.00 91.44 97 TRP A N 1
ATOM 750 C CA . TRP A 1 97 ? -1.476 8.742 14.757 1.00 91.44 97 TRP A CA 1
ATOM 751 C C . TRP A 1 97 ? -2.628 7.839 15.172 1.00 91.44 97 TRP A C 1
ATOM 753 O O . TRP A 1 97 ? -2.820 6.770 14.598 1.00 91.44 97 TRP A O 1
ATOM 763 N N . ARG A 1 98 ? -3.363 8.245 16.206 1.00 87.00 98 ARG A N 1
ATOM 764 C CA . ARG A 1 98 ? -4.502 7.497 16.739 1.00 87.00 98 ARG A CA 1
ATOM 765 C C . ARG A 1 98 ? -5.723 8.390 16.718 1.00 87.00 98 ARG A C 1
ATOM 767 O O . ARG A 1 98 ? -5.634 9.556 17.098 1.00 87.00 98 ARG A O 1
ATOM 774 N N . CYS A 1 99 ? -6.845 7.858 16.251 1.00 80.94 99 CYS A N 1
ATOM 775 C CA . CYS A 1 99 ? -8.114 8.552 16.395 1.00 80.94 99 CYS A CA 1
ATOM 776 C C . CYS A 1 99 ? -8.467 8.641 17.884 1.00 80.94 99 CYS A C 1
ATOM 778 O O . CYS A 1 99 ? -8.563 7.616 18.556 1.00 80.94 99 CYS A O 1
ATOM 780 N N . GLU A 1 100 ? -8.688 9.851 18.392 1.00 76.31 100 GLU A N 1
ATOM 781 C CA . GLU A 1 100 ? -9.361 10.019 19.678 1.00 76.31 100 GLU A CA 1
ATOM 782 C C . GLU A 1 100 ? -10.834 9.639 19.512 1.00 76.31 100 GLU A C 1
ATOM 784 O O . GLU A 1 100 ? -11.473 9.995 18.514 1.00 76.31 100 GLU A O 1
ATOM 789 N N . ALA A 1 101 ? -11.377 8.892 20.475 1.00 71.31 101 ALA A N 1
ATOM 790 C CA . ALA A 1 101 ? -12.808 8.638 20.515 1.00 71.31 101 ALA A CA 1
ATOM 791 C C . ALA A 1 101 ? -13.532 9.988 20.613 1.00 71.31 101 ALA A C 1
ATOM 793 O O . ALA A 1 101 ? -13.220 10.810 21.475 1.00 71.31 101 ALA A O 1
ATOM 794 N N . ARG A 1 102 ? -14.488 10.236 19.714 1.00 61.38 102 ARG A N 1
ATOM 795 C CA . ARG A 1 102 ? -15.404 11.366 19.871 1.00 61.38 102 ARG A CA 1
ATOM 796 C C . ARG A 1 102 ? -16.311 11.045 21.060 1.00 61.38 102 ARG A C 1
ATOM 798 O O . ARG A 1 102 ? -17.109 10.117 20.948 1.00 61.38 102 ARG A O 1
ATOM 805 N N . ASN A 1 103 ? -16.115 11.759 22.170 1.00 49.88 103 ASN A N 1
ATOM 806 C CA . ASN A 1 103 ? -17.034 11.770 23.314 1.00 49.88 103 ASN A CA 1
ATOM 807 C C . ASN A 1 103 ? -18.434 12.223 22.893 1.00 49.88 103 ASN A C 1
ATOM 809 O O . ASN A 1 103 ? -18.517 13.108 22.007 1.00 49.88 103 ASN A O 1
#

Secondary structure (DSSP, 8-state):
--TTS--EE-SSSS--EEEEEEETTTTEEEEEEEETTTTEEEEEEEE--HHHHHHHHHHHHS----SSS-S-HHHHHHHHHHHGGG--SS-SEEEEEEPPP--

Radius of gyration: 13.97 Å; chains: 1; bounding box: 34×26×38 Å

Sequence (103 aa):
MNERTLYAPLGDDSPRYRRVIVLGEARVMDVLTIDPSTGEFRRERYPLNEADFAAANQAVADSSVGRGCDGDPADVARRNEALTPFAQGEPRQRFVWRCEARN

Foldseek 3Di:
DPQFDDWAQPPDPARKTWAWDQDDVQQKIWIWIARPVFQKIKIFIGHADPVLSVQLVVLVVPQPADGGNPGDSVSRVVSCVSNVVRRDDGGPDMDMDGDDDDD